Protein AF-A0A9E2LM66-F1 (afdb_monomer_lite)

Structure (mmCIF, N/CA/C/O backbone):
data_AF-A0A9E2LM66-F1
#
_entry.id   AF-A0A9E2LM66-F1
#
loop_
_atom_site.group_PDB
_atom_site.id
_atom_site.type_symbol
_atom_site.label_atom_id
_atom_site.label_alt_id
_atom_site.label_comp_id
_atom_site.label_asym_id
_atom_site.label_entity_id
_atom_site.label_seq_id
_atom_site.pdbx_PDB_ins_code
_atom_site.Cartn_x
_atom_site.Cartn_y
_atom_site.Cartn_z
_atom_site.occupancy
_atom_site.B_iso_or_equiv
_atom_site.auth_seq_id
_atom_site.auth_comp_id
_atom_site.auth_asym_id
_atom_site.auth_atom_id
_atom_site.pdbx_PDB_model_num
ATOM 1 N N . MET A 1 1 ? -0.206 14.039 18.522 1.00 65.50 1 MET A N 1
ATOM 2 C CA . MET A 1 1 ? 0.107 13.729 17.110 1.00 65.50 1 MET A CA 1
ATOM 3 C C . MET A 1 1 ? -0.049 12.250 16.760 1.00 65.50 1 MET A C 1
ATOM 5 O O . MET A 1 1 ? -1.081 11.907 16.210 1.00 65.50 1 MET A O 1
ATOM 9 N N . ALA A 1 2 ? 0.883 11.339 17.084 1.00 81.31 2 ALA A N 1
ATOM 10 C CA . ALA A 1 2 ? 0.774 9.938 16.625 1.00 81.31 2 ALA A CA 1
ATOM 11 C C . ALA A 1 2 ? -0.478 9.194 17.139 1.00 81.31 2 ALA A C 1
ATOM 13 O O . ALA A 1 2 ? -1.055 8.388 16.415 1.00 81.31 2 ALA A O 1
ATOM 14 N N . LYS A 1 3 ? -0.917 9.482 18.372 1.00 86.31 3 LYS A N 1
ATOM 15 C CA . LYS A 1 3 ? -2.142 8.909 18.950 1.00 86.31 3 LYS A CA 1
ATOM 16 C C . LYS A 1 3 ? -3.405 9.380 18.215 1.00 86.31 3 LYS A C 1
ATOM 18 O O . LYS A 1 3 ? -4.188 8.549 17.782 1.00 86.31 3 LYS A O 1
ATOM 23 N N . GLU A 1 4 ? -3.532 10.685 17.983 1.00 92.38 4 GLU A N 1
ATOM 24 C CA . GLU A 1 4 ? -4.669 11.277 17.253 1.00 92.38 4 GLU A CA 1
ATOM 25 C C . GLU A 1 4 ? -4.736 10.783 15.801 1.00 92.38 4 GLU A C 1
ATOM 27 O O . GLU A 1 4 ? -5.816 10.549 15.272 1.00 92.38 4 GLU A O 1
ATOM 32 N N . ILE A 1 5 ? -3.586 10.583 15.147 1.00 91.69 5 ILE A N 1
ATOM 33 C CA . ILE A 1 5 ? -3.534 10.029 13.785 1.00 91.69 5 ILE A CA 1
ATOM 34 C C . ILE A 1 5 ? -4.028 8.577 13.769 1.00 91.69 5 ILE A C 1
ATOM 36 O O . ILE A 1 5 ? -4.784 8.204 12.876 1.00 91.69 5 ILE A O 1
ATOM 40 N N . LYS A 1 6 ? -3.639 7.763 14.758 1.00 90.56 6 LYS A N 1
ATOM 41 C CA . LYS A 1 6 ? -4.107 6.373 14.879 1.00 90.56 6 LYS A CA 1
ATOM 42 C C . LYS A 1 6 ? -5.610 6.293 15.132 1.00 90.56 6 LYS A C 1
ATOM 44 O O . LYS A 1 6 ? -6.276 5.472 14.516 1.00 90.56 6 LYS A O 1
ATOM 49 N N . GLU A 1 7 ? -6.134 7.156 15.995 1.00 92.69 7 GLU A N 1
ATOM 50 C CA . GLU A 1 7 ? -7.574 7.242 16.261 1.00 92.69 7 GLU A CA 1
ATOM 51 C C . GLU A 1 7 ? -8.344 7.632 14.994 1.00 92.69 7 GLU A C 1
ATOM 53 O O . GLU A 1 7 ? -9.299 6.953 14.631 1.00 92.69 7 GLU A O 1
ATOM 58 N N . ARG A 1 8 ? -7.868 8.640 14.250 1.00 92.00 8 ARG A N 1
ATOM 59 C CA . ARG A 1 8 ? -8.469 9.038 12.967 1.00 92.00 8 ARG A CA 1
ATOM 60 C C . ARG A 1 8 ? -8.414 7.940 11.907 1.00 92.00 8 ARG A C 1
ATOM 62 O O . ARG A 1 8 ? -9.340 7.829 11.112 1.00 92.00 8 ARG A O 1
ATOM 69 N N . LEU A 1 9 ? -7.342 7.149 11.860 1.00 91.06 9 LEU A N 1
ATOM 70 C CA . LEU A 1 9 ? -7.238 6.017 10.935 1.00 91.06 9 LEU A CA 1
ATOM 71 C C . LEU A 1 9 ? -8.298 4.957 11.239 1.00 91.06 9 LEU A C 1
ATOM 73 O O . LEU A 1 9 ? -8.964 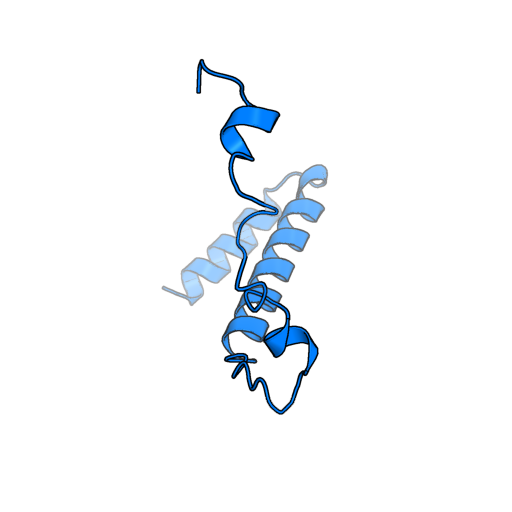4.502 10.316 1.00 91.06 9 LEU A O 1
ATOM 77 N N . LEU A 1 10 ? -8.490 4.615 12.516 1.00 91.38 10 LEU A N 1
ATOM 78 C CA . LEU A 1 10 ? -9.504 3.643 12.928 1.00 91.38 10 LEU A CA 1
ATOM 79 C C . LEU A 1 10 ? -10.915 4.112 12.561 1.00 91.38 10 LEU A C 1
ATOM 81 O O . LEU A 1 10 ? -11.646 3.357 11.931 1.00 91.38 10 LEU A O 1
ATOM 85 N N . THR A 1 11 ? -11.261 5.368 12.859 1.00 93.75 11 THR A N 1
ATOM 86 C CA . THR A 1 11 ? -12.584 5.907 12.503 1.00 93.75 11 THR A CA 1
ATOM 87 C C . THR A 1 11 ? -12.785 5.984 10.992 1.00 93.75 11 THR A C 1
ATOM 89 O O . THR A 1 11 ? -13.865 5.694 10.500 1.00 93.75 11 THR A O 1
ATOM 92 N N . THR A 1 12 ? -11.742 6.337 10.232 1.00 91.75 12 THR A N 1
ATOM 93 C CA . THR A 1 12 ? -11.847 6.429 8.767 1.00 91.75 12 THR A CA 1
ATOM 94 C C . THR A 1 12 ? -12.052 5.053 8.135 1.00 91.75 12 THR A C 1
ATOM 96 O O . THR A 1 12 ? -12.813 4.940 7.185 1.00 91.75 12 THR A O 1
ATOM 99 N N . ILE A 1 13 ? -11.410 3.999 8.655 1.00 93.12 13 ILE A N 1
ATOM 100 C CA . ILE A 1 13 ? -11.568 2.632 8.131 1.00 93.12 13 ILE A CA 1
ATOM 101 C C . ILE A 1 13 ? -13.015 2.140 8.278 1.00 93.12 13 ILE A C 1
ATOM 103 O O . ILE A 1 13 ? -13.502 1.448 7.388 1.00 93.12 13 ILE A O 1
ATOM 107 N N . GLU A 1 14 ? -13.715 2.530 9.345 1.00 91.12 14 GLU A N 1
ATOM 108 C CA . GLU A 1 14 ? -15.127 2.174 9.555 1.00 91.12 14 GLU A CA 1
ATOM 109 C C . GLU A 1 14 ? -16.076 2.823 8.531 1.00 91.12 14 GLU A C 1
ATOM 111 O O . GLU A 1 14 ? -17.143 2.280 8.250 1.00 91.12 14 GLU A O 1
ATOM 116 N N . GLU A 1 15 ? -15.692 3.957 7.939 1.00 94.00 15 GLU A N 1
ATOM 117 C CA . GLU A 1 15 ? -16.484 4.671 6.928 1.00 94.00 15 GLU A CA 1
ATOM 118 C C . GLU A 1 15 ? -16.208 4.188 5.490 1.00 94.00 15 GLU A C 1
ATOM 120 O O . GLU A 1 15 ? -16.921 4.566 4.554 1.00 94.00 15 GLU A O 1
ATOM 125 N N . ILE A 1 16 ? -15.175 3.363 5.282 1.00 91.81 16 ILE A N 1
ATOM 126 C CA . ILE A 1 16 ? -14.775 2.897 3.950 1.00 91.81 16 ILE A CA 1
ATOM 127 C C . ILE A 1 16 ? -15.741 1.810 3.449 1.00 91.81 16 ILE A C 1
ATOM 129 O O . ILE A 1 16 ? -16.044 0.862 4.174 1.00 91.81 16 ILE A O 1
ATOM 133 N N . PRO A 1 17 ? -16.189 1.878 2.179 1.00 93.88 17 PRO A N 1
ATOM 134 C CA . PRO A 1 17 ? -16.990 0.816 1.583 1.00 93.88 17 PRO A CA 1
ATOM 135 C C . PRO A 1 17 ? -16.266 -0.534 1.613 1.00 93.88 17 PRO A C 1
ATOM 137 O O . PRO A 1 17 ? -15.099 -0.614 1.234 1.00 93.88 17 PRO A O 1
ATOM 140 N N . GLU A 1 18 ? -16.978 -1.616 1.933 1.00 91.69 18 GLU A N 1
ATOM 141 C CA . GLU A 1 18 ? -16.410 -2.971 2.053 1.00 91.69 18 GLU A CA 1
ATOM 142 C C . GLU A 1 18 ? -15.583 -3.392 0.823 1.00 91.69 18 GLU A C 1
ATOM 144 O O . GLU A 1 18 ? -14.481 -3.920 0.952 1.00 91.69 18 GLU A O 1
ATOM 149 N N . SER A 1 19 ? -16.052 -3.033 -0.379 1.00 93.81 19 SER A N 1
ATOM 150 C CA . SER A 1 19 ? -15.354 -3.269 -1.657 1.00 93.81 19 SER A CA 1
ATOM 151 C C . SER A 1 19 ? -13.934 -2.687 -1.749 1.00 93.81 19 SER A C 1
ATOM 153 O O . SER A 1 19 ? -13.164 -3.083 -2.621 1.00 93.81 19 SER A O 1
ATOM 155 N N . LYS A 1 20 ? -13.592 -1.730 -0.880 1.00 92.62 20 LYS A N 1
ATOM 156 C CA . LYS A 1 20 ? -12.309 -1.022 -0.842 1.00 92.62 20 LYS A CA 1
ATOM 157 C C . LYS A 1 20 ? -11.431 -1.415 0.342 1.00 92.62 20 LYS A C 1
ATOM 159 O O . LYS A 1 20 ? -10.261 -1.045 0.356 1.00 92.62 20 LYS A O 1
ATOM 164 N N . LEU A 1 21 ? -11.940 -2.204 1.290 1.00 92.06 21 LEU A N 1
ATOM 165 C CA . LEU A 1 21 ? -11.163 -2.641 2.453 1.00 92.06 21 LEU A CA 1
ATOM 166 C C . LEU A 1 21 ? -9.943 -3.484 2.061 1.00 92.06 21 LEU A C 1
ATOM 168 O O . LEU A 1 21 ? -8.897 -3.350 2.688 1.00 92.06 21 LEU A O 1
ATOM 172 N N . GLY A 1 22 ? -10.048 -4.291 0.997 1.00 93.56 22 GLY A N 1
ATOM 173 C CA . GLY A 1 22 ? -8.910 -5.049 0.463 1.00 93.56 22 GLY A CA 1
ATOM 174 C C . GLY A 1 22 ? -7.763 -4.145 0.001 1.00 93.56 22 GLY A C 1
ATOM 175 O O . GLY A 1 22 ? -6.630 -4.331 0.420 1.00 93.56 22 GLY A O 1
ATOM 176 N N . GLU A 1 23 ? -8.072 -3.097 -0.767 1.00 94.12 23 GLU A N 1
ATOM 177 C CA . GLU A 1 23 ? -7.080 -2.129 -1.268 1.00 94.12 23 GLU A CA 1
ATOM 178 C C . GLU A 1 23 ? -6.390 -1.367 -0.120 1.00 94.12 23 GLU A C 1
ATOM 180 O O . GLU A 1 23 ? -5.186 -1.109 -0.153 1.00 94.12 23 GLU A O 1
ATOM 185 N N . VAL A 1 24 ? -7.145 -1.042 0.935 1.00 94.19 24 VAL A N 1
ATOM 186 C CA . VAL A 1 24 ? -6.599 -0.417 2.148 1.00 94.19 24 VAL A CA 1
ATOM 187 C C . VAL A 1 24 ? -5.660 -1.373 2.880 1.00 94.19 24 VAL A C 1
ATOM 189 O O . VAL A 1 24 ? -4.578 -0.955 3.297 1.00 94.19 24 VAL A O 1
ATOM 192 N N . LEU A 1 25 ? -6.049 -2.643 3.023 1.00 93.88 25 LEU A N 1
ATOM 193 C CA . LEU A 1 25 ? -5.219 -3.658 3.666 1.00 93.88 25 LEU A CA 1
ATOM 194 C C . LEU A 1 25 ? -3.911 -3.869 2.895 1.00 93.88 25 LEU A C 1
ATOM 196 O O . LEU A 1 25 ? -2.843 -3.782 3.502 1.00 93.88 25 LEU A O 1
ATOM 200 N N . ASP A 1 26 ? -3.985 -4.024 1.572 1.00 95.06 26 ASP A N 1
ATOM 201 C CA . ASP A 1 26 ? -2.818 -4.170 0.695 1.00 95.06 26 ASP A CA 1
ATOM 202 C C . ASP A 1 26 ? -1.832 -3.006 0.879 1.00 95.06 26 ASP A C 1
ATOM 204 O O . ASP A 1 26 ? -0.617 -3.195 1.001 1.00 95.06 26 ASP A O 1
ATOM 208 N N . PHE A 1 27 ? -2.348 -1.775 0.955 1.00 94.25 27 PHE A N 1
ATOM 209 C CA . PHE A 1 27 ? -1.513 -0.596 1.156 1.00 94.25 27 PHE A CA 1
ATOM 210 C C . PHE A 1 27 ? -0.868 -0.555 2.550 1.00 94.25 27 PHE A C 1
ATOM 212 O O . PHE A 1 27 ? 0.307 -0.202 2.682 1.00 94.25 27 PHE A O 1
ATOM 219 N N . MET A 1 28 ? -1.601 -0.932 3.601 1.00 93.12 28 MET A N 1
ATOM 220 C CA . MET A 1 28 ? -1.054 -1.005 4.960 1.00 93.12 28 MET A CA 1
ATOM 221 C C . MET A 1 28 ? 0.051 -2.062 5.066 1.00 93.12 28 MET A C 1
ATOM 223 O O . MET A 1 28 ? 1.099 -1.796 5.660 1.00 93.12 28 MET A O 1
ATOM 227 N N . GLU A 1 29 ? -0.145 -3.232 4.458 1.00 93.94 29 GLU A N 1
ATOM 228 C CA . GLU A 1 29 ? 0.865 -4.290 4.393 1.00 93.94 29 GLU A CA 1
ATOM 229 C C . GLU A 1 29 ? 2.106 -3.841 3.622 1.00 93.94 29 GLU A C 1
ATOM 231 O O . GLU A 1 29 ? 3.231 -4.028 4.096 1.00 93.94 29 GLU A O 1
ATOM 236 N N . PHE A 1 30 ? 1.918 -3.160 2.488 1.00 94.44 30 PHE A N 1
ATOM 237 C CA . PHE A 1 30 ? 3.011 -2.561 1.729 1.00 94.44 30 PHE A CA 1
ATOM 238 C C . PHE A 1 30 ? 3.837 -1.584 2.576 1.00 94.44 30 PHE A C 1
ATOM 240 O O . PHE A 1 30 ? 5.068 -1.634 2.543 1.00 94.44 30 PHE A O 1
ATOM 247 N N . LEU A 1 31 ? 3.194 -0.707 3.354 1.00 92.62 31 LEU A N 1
ATOM 248 C CA . LEU A 1 31 ? 3.905 0.239 4.220 1.00 92.62 31 LEU A CA 1
ATOM 249 C C . LEU A 1 31 ? 4.719 -0.473 5.307 1.00 92.62 31 LEU A C 1
ATOM 251 O O . LEU A 1 31 ? 5.865 -0.094 5.558 1.00 92.62 31 LEU A O 1
ATOM 255 N N . LEU A 1 32 ? 4.160 -1.516 5.925 1.00 90.69 32 LEU A N 1
ATOM 256 C CA . LEU A 1 32 ? 4.866 -2.320 6.925 1.00 90.69 32 LEU A CA 1
ATOM 257 C C . LEU A 1 32 ? 6.075 -3.034 6.317 1.00 90.69 32 LEU A C 1
ATOM 259 O O . LEU A 1 32 ? 7.156 -3.045 6.905 1.00 90.69 32 LEU A O 1
ATOM 263 N N . GLU A 1 33 ? 5.909 -3.609 5.131 1.00 90.69 33 GLU A N 1
ATOM 264 C CA . GLU A 1 33 ? 6.981 -4.291 4.417 1.00 90.69 33 GLU A CA 1
ATOM 265 C C . GLU A 1 33 ? 8.067 -3.314 3.954 1.00 90.69 33 GLU A C 1
ATOM 267 O O . GLU A 1 33 ? 9.259 -3.597 4.083 1.00 90.69 33 GLU A O 1
ATOM 272 N N . LYS A 1 34 ? 7.684 -2.122 3.487 1.00 86.81 34 LYS A N 1
ATOM 273 C CA . LYS A 1 34 ? 8.622 -1.053 3.141 1.00 86.81 34 LYS A CA 1
ATOM 274 C C . LYS A 1 34 ? 9.468 -0.648 4.346 1.00 86.81 34 LYS A C 1
ATOM 276 O O . LYS A 1 34 ? 10.682 -0.532 4.204 1.00 86.81 34 LYS A O 1
ATOM 281 N N . GLU A 1 35 ? 8.875 -0.478 5.525 1.00 86.81 35 GLU A N 1
ATOM 282 C CA . GLU A 1 35 ? 9.615 -0.142 6.751 1.00 86.81 35 GLU A CA 1
ATOM 283 C C . GLU A 1 35 ? 10.577 -1.274 7.166 1.00 86.81 35 GLU A C 1
ATOM 285 O O . GLU A 1 35 ? 11.745 -1.041 7.495 1.00 86.81 35 GLU A O 1
ATOM 290 N N . ARG A 1 36 ? 10.133 -2.534 7.058 1.00 84.62 36 ARG A N 1
ATOM 291 C CA . ARG A 1 36 ? 10.979 -3.718 7.304 1.00 84.62 36 ARG A CA 1
ATOM 292 C C . ARG A 1 36 ? 12.158 -3.805 6.336 1.00 84.62 36 ARG A C 1
ATOM 294 O O . ARG A 1 36 ? 13.261 -4.145 6.746 1.00 84.62 36 ARG A O 1
ATOM 301 N N . ARG A 1 37 ? 11.954 -3.478 5.060 1.00 76.94 37 ARG A N 1
ATOM 302 C CA . ARG A 1 37 ? 13.022 -3.424 4.045 1.00 76.94 37 ARG A CA 1
ATOM 303 C C . ARG A 1 37 ? 13.920 -2.202 4.194 1.00 76.94 37 ARG A C 1
ATOM 305 O O . ARG A 1 37 ? 15.091 -2.264 3.862 1.00 76.94 37 ARG A O 1
ATOM 312 N N . SER A 1 38 ? 13.402 -1.099 4.720 1.00 65.81 38 SER A N 1
ATOM 313 C CA . SER A 1 38 ? 14.207 0.098 4.992 1.00 65.81 38 SER A CA 1
ATOM 314 C C . SER A 1 38 ? 15.193 -0.145 6.138 1.00 65.81 38 SER A C 1
ATOM 316 O O . SER A 1 38 ? 16.285 0.415 6.150 1.00 65.81 38 SER A O 1
ATOM 318 N N . THR A 1 39 ? 14.828 -1.019 7.081 1.00 59.16 39 THR A N 1
ATOM 319 C CA . THR A 1 39 ? 15.696 -1.446 8.187 1.00 59.16 39 THR A CA 1
ATOM 320 C C . THR A 1 39 ? 16.588 -2.640 7.826 1.00 59.16 39 THR A C 1
ATOM 322 O O . THR A 1 39 ? 17.691 -2.750 8.358 1.00 59.16 39 THR A O 1
ATOM 325 N N . ASN A 1 40 ? 16.177 -3.493 6.879 1.00 55.16 40 ASN A N 1
ATOM 326 C CA . ASN A 1 40 ? 16.987 -4.592 6.350 1.00 55.16 40 ASN A CA 1
ATOM 327 C C . ASN A 1 40 ? 17.544 -4.295 4.950 1.00 55.16 40 ASN A C 1
ATOM 329 O O . ASN A 1 40 ? 16.845 -4.450 3.954 1.00 55.16 40 ASN A O 1
ATOM 333 N N . LYS A 1 41 ? 18.865 -4.075 4.911 1.00 53.09 41 LYS A N 1
ATOM 334 C CA . LYS A 1 41 ? 19.766 -4.068 3.742 1.00 53.09 41 LYS A CA 1
ATOM 335 C C . LYS A 1 41 ? 19.954 -2.713 3.052 1.00 53.09 41 LYS A C 1
ATOM 337 O O . LYS A 1 41 ? 19.319 -2.390 2.053 1.00 53.09 41 LYS A O 1
ATOM 342 N N . ARG A 1 42 ? 21.052 -2.048 3.431 1.00 51.25 42 ARG A N 1
ATOM 343 C CA . ARG A 1 42 ? 22.039 -1.717 2.395 1.00 51.25 42 ARG A CA 1
ATOM 344 C C . ARG A 1 42 ? 22.430 -3.046 1.755 1.00 51.25 42 ARG A C 1
ATOM 346 O O . ARG A 1 42 ? 23.011 -3.896 2.424 1.00 51.25 42 ARG A O 1
ATOM 353 N N . PHE A 1 43 ? 22.025 -3.272 0.513 1.00 54.31 43 PHE A N 1
ATOM 354 C CA . PHE A 1 43 ? 22.724 -4.249 -0.306 1.00 54.31 43 PHE A CA 1
ATOM 355 C C . PHE A 1 43 ? 24.107 -3.646 -0.532 1.00 54.31 43 PHE A C 1
ATOM 357 O O . PHE A 1 43 ? 24.266 -2.783 -1.392 1.00 54.31 43 PHE A O 1
ATOM 364 N N . ASP A 1 44 ? 25.075 -4.016 0.305 1.00 55.94 44 ASP A N 1
ATOM 365 C CA . ASP A 1 44 ? 26.473 -3.872 -0.074 1.00 55.94 44 ASP A CA 1
ATOM 366 C C . ASP A 1 44 ? 26.640 -4.804 -1.273 1.00 55.94 44 ASP A C 1
ATOM 368 O O . ASP A 1 44 ? 26.683 -6.026 -1.140 1.00 55.94 44 ASP A O 1
ATOM 372 N N . LEU A 1 45 ? 26.552 -4.216 -2.465 1.00 57.31 45 LEU A N 1
ATOM 373 C CA . LEU A 1 45 ? 26.813 -4.893 -3.722 1.00 57.31 45 LEU A CA 1
ATOM 374 C C . LEU A 1 45 ? 28.303 -5.228 -3.716 1.00 57.31 45 LEU A C 1
ATOM 376 O O . LEU A 1 45 ? 29.119 -4.388 -4.081 1.00 57.31 45 LEU A O 1
ATOM 380 N N . ASP A 1 46 ? 28.645 -6.411 -3.214 1.00 62.00 46 ASP A N 1
ATOM 381 C CA . ASP A 1 46 ? 29.998 -6.951 -3.249 1.00 62.00 46 ASP A CA 1
ATOM 382 C C . ASP A 1 46 ? 30.158 -7.797 -4.520 1.00 62.00 46 ASP A C 1
ATOM 384 O O . ASP A 1 46 ? 29.618 -8.907 -4.582 1.00 62.00 46 ASP A O 1
ATOM 388 N N . PRO A 1 47 ? 30.899 -7.318 -5.535 1.00 62.12 47 PRO A N 1
ATOM 389 C CA . PRO A 1 47 ? 31.140 -8.082 -6.754 1.00 62.12 47 PRO A CA 1
ATOM 390 C C . PRO A 1 47 ? 31.884 -9.400 -6.497 1.00 62.12 47 PRO A C 1
ATOM 392 O O . PRO A 1 47 ? 31.804 -10.308 -7.317 1.00 62.12 47 PRO A O 1
ATOM 395 N N . MET A 1 48 ? 32.587 -9.544 -5.363 1.00 66.25 48 MET A N 1
ATOM 396 C CA . MET A 1 48 ? 33.225 -10.814 -4.996 1.00 66.25 48 MET A CA 1
ATOM 397 C C . MET A 1 48 ? 32.218 -11.857 -4.493 1.00 66.25 48 MET A C 1
ATOM 399 O O . MET A 1 48 ? 32.479 -13.056 -4.594 1.00 66.25 48 MET A O 1
ATOM 403 N N . GLY A 1 49 ? 31.082 -11.413 -3.947 1.00 67.31 49 GLY A N 1
ATOM 404 C CA . GLY A 1 49 ? 30.017 -12.269 -3.418 1.00 67.31 49 GLY A CA 1
ATOM 405 C C . GLY A 1 49 ? 28.955 -12.654 -4.449 1.00 67.31 49 GLY A C 1
ATOM 406 O O . GLY A 1 49 ? 28.223 -13.621 -4.234 1.00 67.31 49 GLY A O 1
ATOM 407 N N . ASP A 1 50 ? 28.881 -11.930 -5.565 1.00 66.19 50 ASP A N 1
ATOM 408 C CA . ASP A 1 50 ? 27.972 -12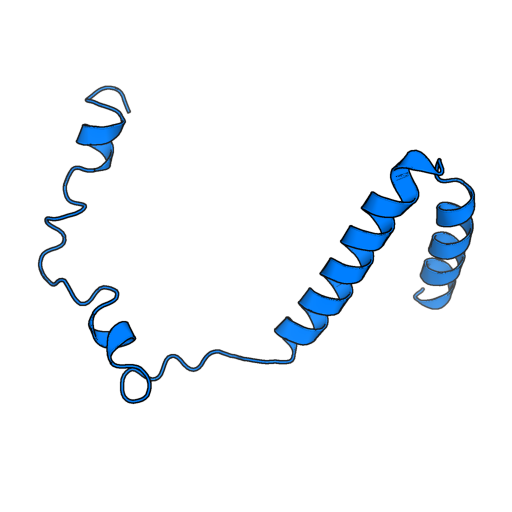.222 -6.668 1.00 66.19 50 ASP A CA 1
ATOM 409 C C . ASP A 1 50 ? 28.669 -11.972 -8.018 1.00 66.19 50 ASP A C 1
ATOM 411 O O . ASP A 1 50 ? 28.693 -10.838 -8.504 1.00 66.19 50 ASP A O 1
ATOM 415 N N . PRO A 1 51 ? 29.210 -13.027 -8.661 1.00 68.69 51 PRO A N 1
ATOM 416 C CA . PRO A 1 51 ? 29.847 -12.927 -9.971 1.00 68.69 51 PRO A CA 1
ATOM 417 C C . PRO A 1 51 ? 28.926 -12.353 -11.051 1.00 68.69 51 PRO A C 1
ATOM 419 O O . PRO A 1 51 ? 29.419 -11.824 -12.039 1.00 68.69 51 PRO A O 1
ATOM 422 N N . ILE A 1 52 ? 27.596 -12.421 -10.891 1.00 71.88 52 ILE A N 1
ATOM 423 C CA . ILE A 1 52 ? 26.648 -11.824 -11.841 1.00 71.88 52 ILE A CA 1
ATOM 424 C C . ILE A 1 52 ? 26.741 -10.292 -11.799 1.00 7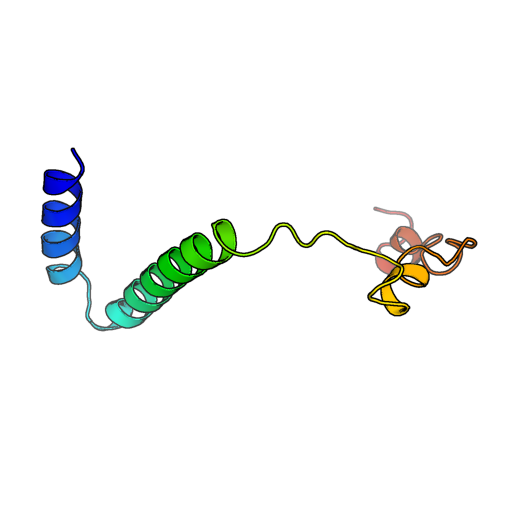1.88 52 ILE A C 1
ATOM 426 O O . ILE A 1 52 ? 26.589 -9.654 -12.843 1.00 71.88 52 ILE A O 1
ATOM 430 N N . LEU A 1 53 ? 27.067 -9.691 -10.646 1.00 66.81 53 LEU A N 1
ATOM 431 C CA . LEU A 1 53 ? 27.295 -8.245 -10.534 1.00 66.81 53 LEU A CA 1
ATOM 432 C C . LEU A 1 53 ? 28.486 -7.773 -11.378 1.00 66.81 53 LEU A C 1
ATOM 434 O O . LEU A 1 53 ? 28.458 -6.642 -11.849 1.00 66.81 53 LEU A O 1
ATOM 438 N N . GLU A 1 54 ? 29.488 -8.624 -11.628 1.00 64.44 54 GLU A N 1
ATOM 439 C CA . GLU A 1 54 ? 30.591 -8.314 -12.554 1.00 64.44 54 GLU A CA 1
ATOM 440 C C . GLU A 1 54 ? 30.092 -8.160 -14.002 1.00 64.44 54 GLU A C 1
ATOM 442 O O . GLU A 1 54 ? 30.619 -7.361 -14.776 1.00 64.44 54 GLU A O 1
ATOM 447 N N . PHE A 1 55 ? 29.031 -8.883 -14.370 1.00 65.94 55 PHE A N 1
ATOM 448 C CA . PHE A 1 55 ? 28.450 -8.837 -15.712 1.00 65.94 55 PHE A CA 1
ATOM 449 C C . PHE A 1 55 ? 27.408 -7.723 -15.880 1.00 65.94 55 PHE A C 1
ATOM 451 O O . PHE A 1 55 ? 27.210 -7.234 -16.996 1.00 65.94 55 PHE A O 1
ATOM 458 N N . ILE A 1 56 ? 26.759 -7.275 -14.798 1.00 65.81 56 ILE A N 1
ATOM 459 C CA . ILE A 1 56 ? 25.795 -6.165 -14.834 1.00 65.81 56 ILE A CA 1
ATOM 460 C C . ILE A 1 56 ? 26.557 -4.848 -15.044 1.00 65.81 56 ILE A C 1
ATOM 462 O O . ILE A 1 56 ? 27.208 -4.327 -14.147 1.00 65.81 56 ILE A O 1
ATOM 466 N N . GLY A 1 57 ? 26.488 -4.304 -16.261 1.00 56.59 57 GLY A N 1
ATOM 467 C CA . GLY A 1 57 ? 27.244 -3.106 -16.658 1.00 56.59 57 GLY A CA 1
ATOM 468 C C . GLY A 1 57 ? 28.694 -3.379 -17.084 1.00 56.59 57 GLY A C 1
ATOM 469 O O . GLY A 1 57 ? 29.360 -2.469 -17.569 1.00 56.59 57 GLY A O 1
ATOM 470 N N . GLY A 1 58 ? 29.165 -4.628 -16.976 1.00 55.00 58 GLY A N 1
ATOM 471 C CA . GLY A 1 58 ? 30.498 -5.077 -17.402 1.00 55.00 58 GLY A CA 1
ATOM 472 C C . GLY A 1 58 ? 30.650 -5.301 -18.910 1.00 55.00 58 GLY A C 1
ATOM 473 O O . GLY A 1 58 ? 31.753 -5.560 -19.398 1.00 55.00 58 GLY A O 1
ATOM 474 N N . VAL A 1 59 ? 29.571 -5.161 -19.688 1.00 56.12 59 VAL A N 1
ATOM 475 C CA . VAL A 1 59 ? 29.670 -5.065 -21.148 1.00 56.12 59 VAL A CA 1
ATOM 476 C C . VAL A 1 59 ? 30.294 -3.716 -21.511 1.00 56.12 59 VAL A C 1
ATOM 478 O O . VAL A 1 59 ? 29.626 -2.728 -21.790 1.00 56.12 59 VAL A O 1
ATOM 481 N N . SER A 1 60 ? 31.627 -3.691 -21.522 1.00 55.25 60 SER A N 1
ATOM 482 C CA . SER A 1 60 ? 32.482 -2.585 -21.987 1.00 55.25 60 SER A CA 1
ATOM 483 C C . SER A 1 60 ? 32.100 -2.047 -23.372 1.00 55.25 60 SER A C 1
ATOM 485 O O . SER A 1 60 ? 32.468 -0.934 -23.740 1.00 55.25 60 SER A O 1
ATOM 487 N N . HIS A 1 61 ? 31.331 -2.824 -24.132 1.00 55.53 61 HIS 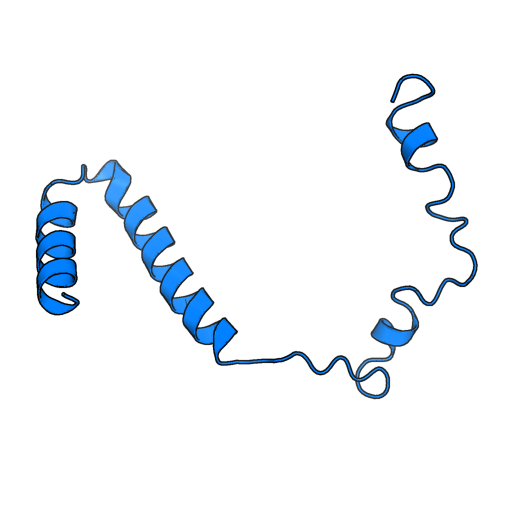A N 1
ATOM 488 C CA . HIS A 1 61 ? 30.688 -2.408 -25.360 1.00 55.53 61 HIS A CA 1
ATOM 489 C C . HIS A 1 61 ? 29.201 -2.211 -25.072 1.00 55.53 61 HIS A C 1
ATOM 491 O O . HIS A 1 61 ? 28.396 -3.127 -25.229 1.00 55.53 61 HIS A O 1
ATOM 497 N N . GLY A 1 62 ? 28.818 -0.983 -24.718 1.00 56.03 62 GLY A N 1
ATOM 498 C CA . GLY A 1 62 ? 27.423 -0.528 -24.702 1.00 56.03 62 GLY A CA 1
ATOM 499 C C . GLY A 1 62 ? 26.744 -0.568 -26.080 1.00 56.03 62 GLY A C 1
ATOM 500 O O . GLY A 1 62 ? 25.762 0.125 -26.288 1.00 56.03 62 GLY A O 1
ATOM 501 N N . SER A 1 63 ? 27.260 -1.358 -27.029 1.00 61.12 63 SER A N 1
ATOM 502 C CA . SER A 1 63 ? 26.728 -1.568 -28.372 1.00 61.12 63 SER A CA 1
ATOM 503 C C . SER A 1 63 ? 25.375 -2.268 -28.377 1.00 61.12 63 SER A C 1
ATOM 505 O O . SER A 1 63 ? 24.666 -2.148 -29.360 1.00 61.12 63 SER A O 1
ATOM 507 N N . LEU A 1 64 ? 25.017 -2.994 -27.309 1.00 66.38 64 LEU A N 1
ATOM 508 C CA . LEU A 1 64 ? 23.718 -3.668 -27.223 1.00 66.38 64 LEU A CA 1
ATOM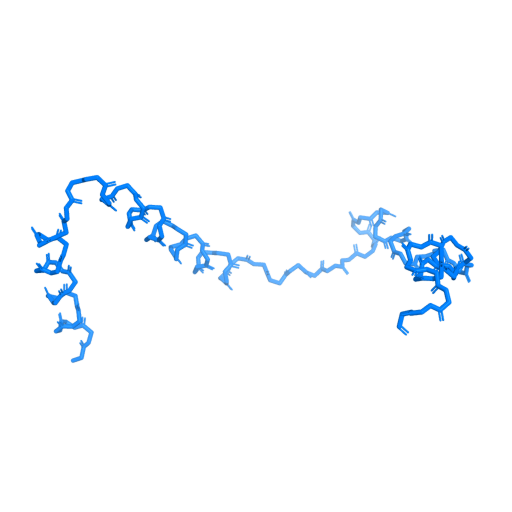 509 C C . LEU A 1 64 ? 22.559 -2.685 -27.013 1.00 66.38 64 LEU A C 1
ATOM 511 O O . LEU A 1 64 ? 21.471 -2.913 -27.517 1.00 66.38 64 LEU A O 1
ATOM 515 N N . ALA A 1 65 ? 22.796 -1.611 -26.258 1.00 70.44 65 ALA A N 1
ATOM 516 C CA . ALA A 1 65 ? 21.821 -0.542 -26.041 1.00 70.44 65 ALA A CA 1
ATOM 517 C C . ALA A 1 65 ? 22.142 0.706 -26.875 1.00 70.44 65 ALA A C 1
ATOM 519 O O . ALA A 1 65 ? 21.483 1.737 -26.740 1.00 70.44 65 ALA A O 1
ATOM 520 N N . LYS A 1 66 ? 23.182 0.634 -27.711 1.00 70.19 66 LYS A N 1
ATOM 521 C CA . LYS A 1 66 ? 23.530 1.719 -28.613 1.00 70.19 66 LYS A CA 1
ATOM 522 C C . LYS A 1 66 ? 22.393 1.831 -29.617 1.00 70.19 66 LYS A C 1
ATOM 524 O O . LYS A 1 66 ? 22.048 0.848 -30.254 1.00 70.19 66 LYS A O 1
ATOM 529 N N . ASP A 1 67 ? 21.822 3.023 -29.702 1.00 77.25 67 ASP A N 1
ATOM 530 C CA . ASP A 1 67 ? 20.723 3.352 -30.607 1.00 77.25 67 ASP A CA 1
ATOM 531 C C . ASP A 1 67 ? 19.366 2.718 -30.230 1.00 77.25 67 ASP A C 1
ATOM 533 O O . ASP A 1 67 ? 18.430 2.788 -31.020 1.00 77.25 67 ASP A O 1
ATOM 537 N N . ILE A 1 68 ? 19.197 2.195 -29.003 1.00 82.38 68 ILE A N 1
ATOM 538 C CA . ILE A 1 68 ? 17.919 1.602 -28.558 1.00 82.38 68 ILE A CA 1
ATOM 539 C C . ILE A 1 68 ? 16.746 2.584 -28.665 1.00 82.38 68 ILE A C 1
ATOM 541 O O . ILE A 1 68 ? 15.656 2.205 -29.079 1.00 82.38 68 ILE A O 1
ATOM 545 N N . ASP A 1 69 ? 16.973 3.861 -28.357 1.00 79.62 69 ASP A N 1
ATOM 546 C CA . ASP A 1 69 ? 15.933 4.883 -28.473 1.00 79.62 69 ASP A CA 1
ATOM 547 C C . ASP A 1 69 ? 15.541 5.110 -29.941 1.00 79.62 69 ASP A C 1
ATOM 549 O O . ASP A 1 69 ? 14.365 5.276 -30.251 1.00 79.62 69 ASP A O 1
ATOM 553 N N . HIS A 1 70 ? 16.502 5.035 -30.864 1.00 83.81 70 HIS A N 1
ATOM 554 C CA . HIS A 1 70 ? 16.236 5.134 -32.298 1.00 83.81 70 HIS A CA 1
ATOM 555 C C . HIS A 1 70 ? 15.524 3.882 -32.834 1.00 83.81 70 HIS A C 1
ATOM 557 O O . HIS A 1 70 ? 14.582 4.005 -33.612 1.00 83.81 70 HIS A O 1
ATOM 563 N N . GLU A 1 71 ? 15.918 2.682 -32.398 1.00 80.69 71 GLU A N 1
ATOM 564 C CA . GLU A 1 71 ? 15.255 1.429 -32.783 1.00 80.69 71 GLU A CA 1
ATOM 565 C C . GLU A 1 71 ? 13.815 1.339 -32.257 1.00 80.69 71 GLU A C 1
ATOM 567 O O . G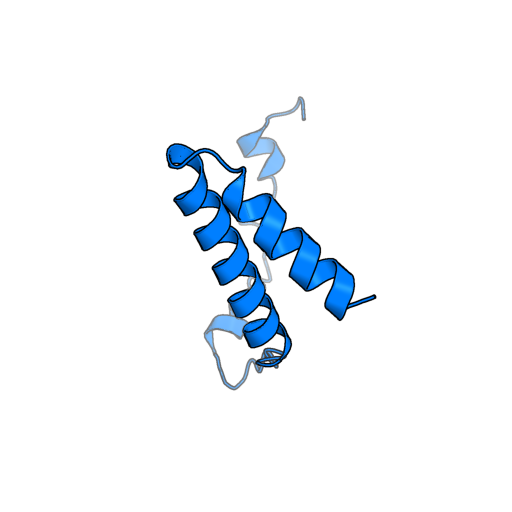LU A 1 71 ? 12.939 0.811 -32.944 1.00 80.69 71 GLU A O 1
ATOM 572 N N . LEU A 1 72 ? 13.557 1.856 -31.051 1.00 81.88 72 LEU A N 1
ATOM 573 C CA . LEU A 1 72 ? 12.240 1.792 -30.416 1.00 81.88 72 LEU A CA 1
ATOM 574 C C . LEU A 1 72 ? 11.306 2.932 -30.836 1.00 81.88 72 LEU A C 1
ATOM 576 O O . LEU A 1 72 ? 10.107 2.698 -31.000 1.00 81.88 72 LEU A O 1
ATOM 580 N N . TYR A 1 73 ? 11.827 4.151 -30.993 1.00 87.81 73 TYR A N 1
ATOM 581 C CA . TYR A 1 73 ? 11.014 5.358 -31.188 1.00 87.81 73 TYR A CA 1
ATOM 582 C C . TYR A 1 73 ? 11.208 6.032 -32.559 1.00 87.81 73 TYR A C 1
ATOM 584 O O . TYR A 1 73 ? 10.397 6.879 -32.941 1.00 87.81 73 TYR A O 1
ATOM 592 N N . GLY A 1 74 ? 12.216 5.634 -33.343 1.00 78.06 74 GLY A N 1
ATOM 593 C CA . GLY A 1 74 ? 12.534 6.238 -34.642 1.00 78.06 74 GLY A CA 1
ATOM 594 C C . GLY A 1 74 ? 13.118 7.655 -34.536 1.00 78.06 74 GLY A C 1
ATOM 595 O O . GLY A 1 74 ? 13.432 8.142 -33.456 1.00 78.06 74 GLY A O 1
ATOM 596 N N . GLU A 1 75 ? 13.268 8.352 -35.670 1.00 75.00 75 GLU A N 1
ATOM 597 C CA . GLU A 1 75 ? 13.893 9.695 -35.732 1.00 75.00 75 GLU A CA 1
ATOM 598 C C . GLU A 1 75 ? 13.056 10.847 -35.146 1.00 75.00 75 GLU A C 1
ATOM 600 O O . GLU A 1 75 ? 13.505 11.990 -35.149 1.00 75.00 75 GLU A O 1
ATOM 605 N N . ASN A 1 76 ? 11.853 10.570 -34.640 1.00 63.44 76 ASN A N 1
ATOM 606 C CA . ASN A 1 76 ? 10.917 11.593 -34.159 1.00 63.44 76 ASN A CA 1
ATOM 607 C C . ASN A 1 76 ? 10.727 11.574 -32.630 1.00 63.44 76 ASN A C 1
ATOM 609 O O . ASN A 1 76 ? 9.675 12.008 -32.154 1.00 63.44 76 ASN A O 1
ATOM 613 N N . ALA A 1 77 ? 11.697 11.033 -31.888 1.00 56.66 77 ALA A N 1
ATOM 614 C CA . ALA A 1 77 ? 11.717 11.054 -30.424 1.00 56.66 77 ALA A CA 1
ATOM 615 C C . ALA A 1 77 ? 12.001 12.457 -29.859 1.00 56.66 77 ALA A C 1
ATOM 617 O O . ALA A 1 77 ? 12.878 13.161 -30.413 1.00 56.66 77 ALA A O 1
#

Secondary structure (DSSP, 8-state):
-HHHHHHHHHHHHHHS-HHHHHHHHHHHHHHHHHHHHHHS------TTT-HHHHHTTT-S-GGGSTTHHHHHHGGG-

Foldseek 3Di:
DVVVVVVVVVVVLVVDDPVCNVVVVVVVVVVVVVVVVVVDDPPPVDCVVPVVSCVVVVPPPPVVCVCVCCVVPNPPD

pLDDT: mean 77.65, std 14.78, range [51.25, 95.06]

Sequence (77 aa):
MAKEIKERLLTTIEEIPESKLGEVLDFMEFLLEKERRSTNKRFDLDPMGDPILEFIGGVSHGSLAKDIDHELYGENA

Radius of gyration: 23.11 Å; chains: 1; bounding box: 50×27×55 Å